Protein AF-A0AAW7VZ51-F1 (afdb_monomer_lite)

Structure (mmCIF, N/CA/C/O backbone):
data_AF-A0AAW7VZ51-F1
#
_entry.id   AF-A0AAW7VZ51-F1
#
loop_
_atom_site.group_PDB
_atom_site.id
_atom_site.type_symbol
_atom_site.label_atom_id
_atom_site.label_alt_id
_atom_site.label_comp_id
_atom_site.label_asym_id
_atom_site.label_entity_id
_atom_site.label_seq_id
_atom_site.pdbx_PDB_ins_code
_atom_site.Cartn_x
_atom_site.Cartn_y
_atom_site.Cartn_z
_atom_site.occupancy
_atom_site.B_iso_or_equiv
_atom_site.auth_seq_id
_atom_site.auth_comp_id
_atom_site.auth_asym_id
_atom_site.auth_atom_id
_atom_site.pdbx_PDB_model_num
ATOM 1 N N . MET A 1 1 ? 9.525 -4.193 -12.848 1.00 78.44 1 MET A N 1
ATOM 2 C CA . MET A 1 1 ? 8.612 -3.196 -12.257 1.00 78.44 1 MET A CA 1
ATOM 3 C C . MET A 1 1 ? 7.219 -3.510 -12.777 1.00 78.44 1 MET A C 1
ATOM 5 O O . MET A 1 1 ? 7.124 -3.967 -13.911 1.00 78.44 1 MET A O 1
ATOM 9 N N . SER A 1 2 ? 6.190 -3.422 -11.935 1.00 88.56 2 SER A N 1
ATOM 10 C CA . SER A 1 2 ? 4.809 -3.792 -12.282 1.00 88.56 2 SER A CA 1
ATOM 11 C C . SER A 1 2 ? 3.802 -2.821 -11.680 1.00 88.56 2 SER A C 1
ATOM 13 O O . SER A 1 2 ? 4.040 -2.286 -10.598 1.00 88.56 2 SER A O 1
ATOM 15 N N . ASP A 1 3 ? 2.645 -2.678 -12.315 1.00 91.25 3 ASP A N 1
ATOM 16 C CA . ASP A 1 3 ? 1.534 -1.907 -11.760 1.00 91.25 3 ASP A CA 1
ATOM 17 C C . ASP A 1 3 ? 0.803 -2.687 -10.659 1.00 91.25 3 ASP A C 1
ATOM 19 O O . ASP A 1 3 ? 0.573 -3.897 -10.763 1.00 91.25 3 ASP A O 1
ATOM 23 N N . LEU A 1 4 ? 0.425 -1.986 -9.589 1.00 90.06 4 LEU A N 1
ATOM 24 C CA . LEU A 1 4 ? -0.365 -2.526 -8.491 1.00 90.06 4 LEU A CA 1
ATOM 25 C C . LEU A 1 4 ? -1.808 -2.030 -8.593 1.00 90.06 4 LEU A C 1
ATOM 27 O O . LEU A 1 4 ? -2.084 -0.843 -8.436 1.00 90.06 4 LEU A O 1
ATOM 31 N N . PHE A 1 5 ? -2.733 -2.965 -8.798 1.00 89.81 5 PHE A N 1
ATOM 32 C CA . PHE A 1 5 ? -4.167 -2.695 -8.860 1.00 89.81 5 PHE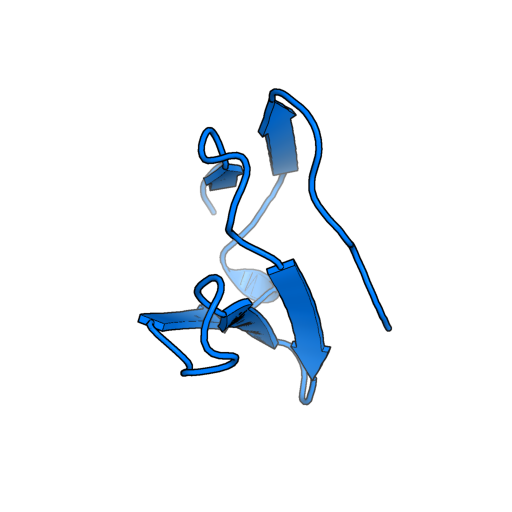 A CA 1
ATOM 33 C C . PHE A 1 5 ? -4.840 -3.080 -7.539 1.00 89.81 5 PHE A C 1
ATOM 35 O O . PHE A 1 5 ? -4.714 -4.218 -7.076 1.00 89.81 5 PHE A O 1
ATOM 42 N N . VAL A 1 6 ? -5.583 -2.148 -6.942 1.00 86.94 6 VAL A N 1
ATOM 43 C CA . VAL A 1 6 ? -6.352 -2.372 -5.710 1.00 86.94 6 VAL A CA 1
ATOM 44 C C . VAL A 1 6 ? -7.819 -2.051 -5.975 1.00 86.94 6 VAL A C 1
ATOM 46 O O . VAL A 1 6 ? -8.196 -0.897 -6.145 1.00 86.94 6 VAL A O 1
ATOM 49 N N . GLN A 1 7 ? -8.651 -3.093 -6.013 1.00 81.31 7 GLN A N 1
ATOM 50 C CA . GLN A 1 7 ? -10.084 -3.017 -6.323 1.00 81.31 7 GLN A CA 1
ATOM 51 C C . GLN A 1 7 ? -10.903 -3.772 -5.261 1.00 81.31 7 GLN A C 1
ATOM 53 O O . GLN A 1 7 ? -11.666 -4.689 -5.565 1.00 81.31 7 GLN A O 1
ATOM 58 N N . ARG A 1 8 ? -10.699 -3.451 -3.977 1.00 76.12 8 ARG A N 1
ATOM 59 C CA . ARG A 1 8 ? -11.533 -3.954 -2.871 1.00 76.12 8 ARG A CA 1
ATOM 60 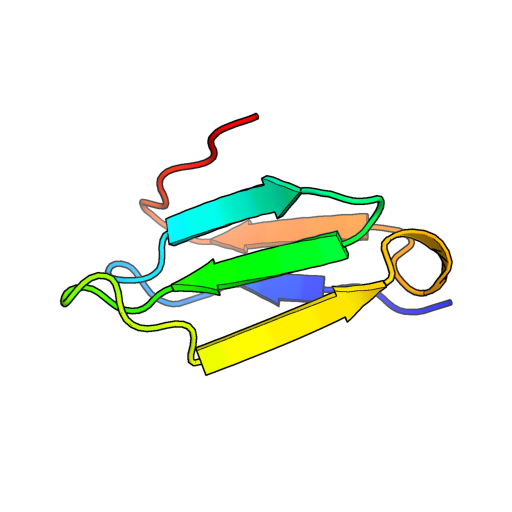C C . ARG A 1 8 ? -11.758 -2.861 -1.835 1.00 76.12 8 ARG A C 1
ATOM 62 O O . ARG A 1 8 ? -10.801 -2.315 -1.299 1.00 76.12 8 ARG A O 1
ATOM 69 N N . SER A 1 9 ? -13.027 -2.589 -1.534 1.00 70.19 9 SER A N 1
ATOM 70 C CA . SER A 1 9 ? -13.460 -1.471 -0.683 1.00 70.19 9 SER A CA 1
ATOM 71 C C . SER A 1 9 ? -1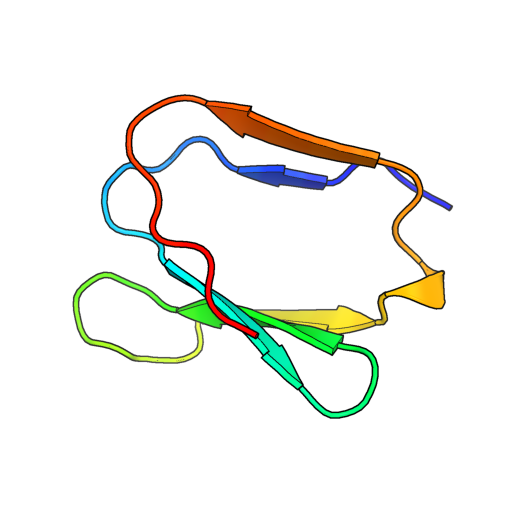3.092 -1.610 0.794 1.00 70.19 9 SER A C 1
ATOM 73 O O . SER A 1 9 ? -13.101 -0.629 1.527 1.00 70.19 9 SER A O 1
ATOM 75 N N . ASN A 1 10 ? -12.784 -2.822 1.258 1.00 85.19 10 ASN A N 1
ATOM 76 C CA . ASN A 1 10 ? -12.412 -3.071 2.647 1.00 85.19 10 ASN A CA 1
ATOM 77 C C . ASN A 1 10 ? -10.899 -3.208 2.850 1.00 85.19 10 ASN A C 1
ATOM 79 O O . ASN A 1 10 ? -10.483 -3.669 3.909 1.00 85.19 10 ASN A O 1
ATOM 83 N N . TYR A 1 11 ? -10.080 -2.874 1.851 1.00 90.62 11 TYR A N 1
ATOM 84 C CA . TYR A 1 11 ? -8.633 -2.845 2.019 1.00 90.62 11 TYR A CA 1
ATOM 85 C C . TYR A 1 11 ? -8.158 -1.451 2.403 1.00 90.62 11 TYR A C 1
ATOM 87 O O . TYR A 1 11 ? -8.632 -0.444 1.878 1.00 90.62 11 TYR A O 1
ATOM 95 N N . SER A 1 12 ? -7.191 -1.409 3.313 1.00 91.69 12 SER A N 1
ATOM 96 C CA . SER A 1 12 ? -6.401 -0.215 3.578 1.00 91.69 12 SER A CA 1
ATOM 97 C C . SER A 1 12 ? -4.958 -0.447 3.158 1.00 91.69 12 SER A C 1
ATOM 99 O O . SER A 1 12 ? -4.432 -1.563 3.216 1.00 91.69 12 SER A O 1
ATOM 101 N N . LEU A 1 13 ? -4.337 0.620 2.676 1.00 93.31 13 LEU A N 1
ATOM 102 C CA . LEU A 1 13 ? -2.955 0.638 2.235 1.00 93.31 13 LEU A CA 1
ATOM 103 C C . LEU A 1 13 ? -2.167 1.513 3.200 1.00 93.31 13 LEU A C 1
ATOM 105 O O . LEU A 1 13 ? -2.545 2.655 3.457 1.00 93.31 13 LEU A O 1
ATOM 109 N N . SER A 1 14 ? -1.063 0.987 3.713 1.00 93.38 14 SER A N 1
ATOM 110 C CA . SER A 1 14 ? -0.109 1.770 4.493 1.00 93.38 14 SER A CA 1
ATOM 111 C C . SER A 1 14 ? 1.290 1.649 3.916 1.00 93.38 14 SER A C 1
ATOM 113 O O . SER A 1 14 ? 1.677 0.569 3.472 1.00 93.38 14 SER A O 1
ATOM 115 N N . LEU A 1 15 ? 2.058 2.731 3.954 1.00 92.62 15 LEU A N 1
ATOM 116 C CA . LEU A 1 15 ? 3.479 2.709 3.624 1.00 92.62 15 LEU A CA 1
ATOM 117 C C . LEU A 1 15 ? 4.292 2.480 4.900 1.00 92.62 15 LEU A C 1
ATOM 119 O O . LEU A 1 15 ? 4.054 3.100 5.923 1.00 92.62 15 LEU A O 1
ATOM 123 N N . SER A 1 16 ? 5.237 1.545 4.877 1.00 92.00 16 SER A N 1
ATOM 124 C CA . SER A 1 16 ? 6.146 1.328 6.006 1.00 92.00 16 SER A CA 1
ATOM 125 C C . SER A 1 16 ? 7.404 0.614 5.539 1.00 92.00 16 SER A C 1
ATOM 127 O O . SER A 1 16 ? 7.316 -0.332 4.762 1.00 92.00 16 SER A O 1
ATOM 129 N N . ASN A 1 17 ? 8.580 1.051 5.999 1.00 93.38 17 ASN A N 1
ATOM 130 C CA . ASN A 1 17 ? 9.867 0.410 5.700 1.00 93.38 17 ASN A CA 1
ATOM 131 C C . ASN A 1 17 ? 10.079 0.107 4.203 1.00 93.38 17 ASN A C 1
ATOM 133 O O . ASN A 1 17 ? 10.482 -0.997 3.842 1.00 93.38 17 ASN A O 1
ATOM 137 N N . HIS A 1 18 ? 9.788 1.078 3.328 1.00 92.88 18 HIS A N 1
ATOM 138 C CA . HIS A 1 18 ? 9.869 0.930 1.864 1.00 92.88 18 HIS A CA 1
ATOM 139 C C . HIS A 1 18 ? 8.969 -0.179 1.291 1.00 92.88 18 HIS A C 1
ATOM 141 O O . HIS A 1 18 ? 9.227 -0.723 0.215 1.00 92.88 18 HIS A O 1
ATOM 147 N N . LYS A 1 19 ? 7.888 -0.515 1.996 1.00 95.44 19 LYS A N 1
ATOM 148 C CA . LYS A 1 19 ? 6.875 -1.468 1.558 1.00 95.44 19 LYS A CA 1
ATOM 149 C C . LYS A 1 19 ? 5.494 -0.832 1.558 1.00 95.44 19 LYS A C 1
ATOM 151 O O . LYS A 1 19 ? 5.141 -0.064 2.450 1.00 95.44 19 LYS A O 1
ATOM 156 N N . ILE A 1 20 ? 4.696 -1.225 0.580 1.00 94.44 20 ILE A N 1
ATOM 157 C CA . ILE A 1 20 ? 3.248 -1.087 0.595 1.00 94.44 20 ILE A CA 1
ATOM 158 C C . ILE A 1 20 ? 2.704 -2.283 1.380 1.00 94.44 20 ILE A C 1
ATOM 160 O O . ILE A 1 20 ? 2.897 -3.438 0.992 1.00 94.44 20 ILE A O 1
ATOM 164 N N . ILE A 1 21 ? 2.033 -2.003 2.489 1.00 95.38 21 ILE A N 1
ATOM 165 C CA . ILE A 1 21 ? 1.338 -2.981 3.320 1.00 95.38 21 ILE A CA 1
ATOM 166 C C . ILE A 1 21 ? -0.150 -2.897 2.995 1.00 95.38 21 ILE A C 1
ATOM 168 O O . ILE A 1 21 ? -0.764 -1.840 3.129 1.00 95.38 21 ILE A O 1
ATOM 172 N N . VAL A 1 22 ? -0.731 -4.022 2.591 1.00 93.25 22 VAL A N 1
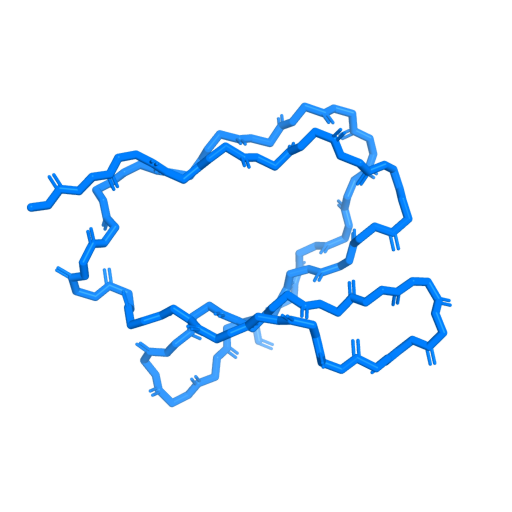ATOM 173 C CA . VAL A 1 22 ? -2.167 -4.164 2.348 1.00 93.25 22 VAL A CA 1
ATOM 174 C C . VAL A 1 22 ? -2.791 -4.830 3.563 1.00 93.25 22 VAL A C 1
ATOM 176 O O . VAL A 1 22 ? -2.410 -5.950 3.921 1.00 93.25 22 VAL A O 1
ATOM 179 N N . LYS A 1 23 ? -3.760 -4.160 4.183 1.00 94.00 23 LYS A N 1
ATOM 180 C CA . LYS A 1 23 ? -4.540 -4.692 5.301 1.00 94.00 23 LYS A CA 1
ATOM 181 C C . LYS A 1 23 ? -5.979 -4.938 4.872 1.00 94.00 23 LYS A C 1
ATOM 183 O O . LYS A 1 23 ? -6.521 -4.190 4.063 1.00 94.00 23 LYS A O 1
ATOM 188 N N . ASN A 1 24 ? -6.599 -5.985 5.406 1.00 91.88 24 ASN A N 1
ATOM 189 C CA . ASN A 1 24 ? -8.031 -6.218 5.230 1.00 91.88 24 ASN A CA 1
ATOM 190 C C . ASN A 1 24 ? -8.870 -5.351 6.189 1.00 91.88 24 ASN A C 1
ATOM 192 O O . ASN A 1 24 ? -8.333 -4.645 7.042 1.00 91.88 24 ASN A O 1
ATOM 196 N N . GLY A 1 25 ? -10.199 -5.452 6.100 1.00 88.94 25 GLY A N 1
ATOM 197 C CA . GLY A 1 25 ? -11.118 -4.675 6.944 1.00 88.94 25 GLY A CA 1
ATOM 198 C C . GLY A 1 25 ? -11.061 -5.021 8.437 1.00 88.94 25 GLY 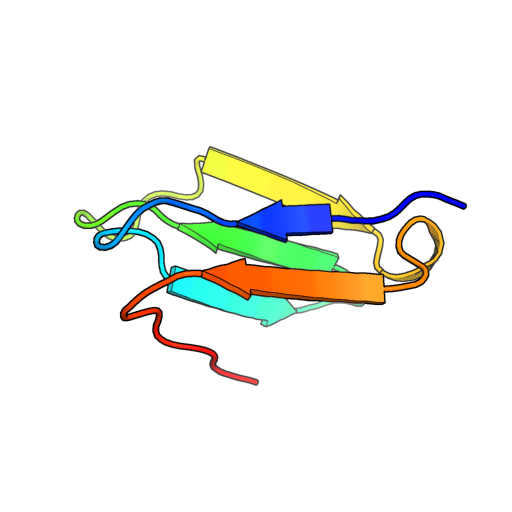A C 1
ATOM 199 O O . GLY A 1 25 ? -11.668 -4.328 9.242 1.00 88.94 25 GLY A O 1
ATOM 200 N N . GLN A 1 26 ? -10.332 -6.076 8.812 1.00 93.25 26 GLN A N 1
ATOM 201 C CA . GLN A 1 26 ? -10.059 -6.471 10.197 1.00 93.25 26 GLN A CA 1
ATOM 202 C C . GLN A 1 26 ? -8.689 -5.954 10.678 1.00 93.25 26 GLN A C 1
ATOM 204 O O . GLN A 1 26 ? -8.265 -6.268 11.786 1.00 93.25 26 GLN A O 1
ATOM 209 N N . GLY A 1 27 ? -7.969 -5.192 9.845 1.00 91.31 27 GLY A N 1
ATOM 210 C CA . GLY A 1 27 ? -6.637 -4.663 10.142 1.00 91.31 27 GLY A CA 1
ATOM 211 C C . GLY A 1 27 ? -5.496 -5.670 9.971 1.00 91.31 27 GLY A C 1
ATOM 212 O O . GLY A 1 27 ? -4.345 -5.328 10.241 1.00 91.31 27 GLY A O 1
ATOM 213 N N . GLN A 1 28 ? -5.776 -6.889 9.504 1.00 95.00 28 GLN A N 1
ATOM 214 C CA . GLN A 1 28 ? -4.759 -7.922 9.308 1.00 95.00 28 GLN A CA 1
ATOM 215 C C . GLN A 1 28 ? -3.976 -7.668 8.024 1.00 95.00 28 GLN A C 1
ATOM 217 O O . GLN A 1 28 ? -4.569 -7.379 6.983 1.00 95.00 28 GLN A O 1
ATOM 222 N N . ILE A 1 29 ? -2.654 -7.833 8.083 1.00 94.81 29 ILE A N 1
ATOM 223 C CA . ILE A 1 29 ? -1.786 -7.748 6.906 1.00 94.81 29 ILE A CA 1
ATOM 224 C C . ILE A 1 29 ? -2.062 -8.954 6.008 1.00 94.81 29 ILE A C 1
ATOM 226 O O . ILE A 1 29 ? -1.877 -10.097 6.415 1.00 94.81 29 ILE A O 1
ATOM 230 N N . VAL A 1 30 ? -2.497 -8.688 4.778 1.00 94.00 30 VAL A N 1
ATOM 231 C CA . VAL A 1 30 ? -2.755 -9.719 3.760 1.00 94.00 30 VAL A CA 1
ATOM 232 C C . VAL A 1 30 ? -1.702 -9.724 2.659 1.00 94.00 30 VAL A C 1
ATOM 234 O O . VAL A 1 30 ? -1.579 -10.710 1.935 1.00 94.00 30 VAL A O 1
ATOM 237 N N . LYS A 1 31 ? -0.947 -8.629 2.506 1.00 92.75 31 LYS A N 1
ATOM 238 C CA . LYS A 1 31 ? 0.136 -8.542 1.526 1.00 92.75 31 LYS A CA 1
ATOM 239 C C . LYS A 1 31 ? 1.159 -7.478 1.907 1.00 92.75 31 LYS A C 1
ATOM 241 O O . LYS A 1 31 ? 0.793 -6.405 2.379 1.00 92.75 31 LYS A O 1
ATOM 246 N N . GLU A 1 32 ? 2.424 -7.759 1.617 1.00 94.88 32 GLU A N 1
ATOM 247 C CA . GLU A 1 32 ? 3.528 -6.801 1.679 1.00 94.88 32 GLU A CA 1
ATOM 248 C C . GLU A 1 32 ? 4.233 -6.760 0.328 1.00 94.88 32 GLU A C 1
ATOM 250 O O . GLU A 1 32 ? 4.544 -7.802 -0.253 1.00 94.88 32 GLU A O 1
ATOM 255 N N . ILE A 1 33 ? 4.468 -5.559 -0.189 1.00 94.56 33 ILE A N 1
ATOM 256 C CA . ILE A 1 33 ? 5.061 -5.358 -1.509 1.00 94.56 33 ILE A CA 1
ATOM 257 C C . ILE A 1 33 ? 6.160 -4.315 -1.375 1.00 94.56 33 ILE A C 1
ATOM 259 O O . ILE A 1 33 ? 5.900 -3.211 -0.912 1.00 94.56 33 ILE A O 1
ATOM 263 N N . SER A 1 34 ? 7.384 -4.648 -1.783 1.00 94.69 34 SER A N 1
ATOM 264 C CA . SER A 1 34 ? 8.463 -3.658 -1.856 1.00 94.69 34 SER A CA 1
ATOM 265 C C . SER A 1 34 ? 8.090 -2.554 -2.844 1.00 94.69 34 SER A C 1
ATOM 267 O O . SER A 1 34 ? 7.728 -2.851 -3.985 1.00 94.69 34 SER A O 1
ATOM 269 N N . ILE A 1 35 ? 8.198 -1.291 -2.427 1.00 92.25 35 ILE A N 1
ATOM 270 C CA . ILE A 1 35 ? 7.847 -0.141 -3.271 1.00 92.25 35 ILE A CA 1
ATOM 271 C C . ILE A 1 35 ? 8.715 -0.081 -4.534 1.00 92.25 35 ILE A C 1
ATOM 273 O O . ILE A 1 35 ? 8.243 0.326 -5.584 1.00 92.25 35 ILE A O 1
ATOM 277 N N . HIS A 1 36 ? 9.947 -0.593 -4.473 1.00 93.81 36 HIS A N 1
ATOM 278 C CA . HIS A 1 36 ? 10.867 -0.652 -5.614 1.00 93.81 36 HIS A CA 1
ATOM 279 C C . HIS A 1 36 ? 10.391 -1.571 -6.750 1.00 93.81 36 HIS A C 1
ATOM 281 O O . HIS A 1 36 ? 10.931 -1.525 -7.854 1.00 93.81 36 HIS A O 1
ATOM 287 N N . LEU A 1 37 ? 9.413 -2.439 -6.481 1.00 92.94 37 LEU A N 1
ATOM 288 C CA . LEU A 1 37 ? 8.833 -3.333 -7.482 1.00 92.94 37 LEU A CA 1
ATOM 289 C C . LEU A 1 37 ? 7.598 -2.729 -8.160 1.00 92.94 37 LEU A C 1
ATOM 291 O O . LEU A 1 37 ? 7.162 -3.268 -9.179 1.00 92.94 37 LEU A O 1
ATOM 295 N N . VAL A 1 38 ? 7.058 -1.633 -7.619 1.00 93.06 38 VAL A N 1
ATOM 296 C CA . VAL A 1 38 ? 5.808 -1.012 -8.064 1.00 93.06 38 VAL A CA 1
ATOM 297 C C . VAL A 1 38 ? 6.105 0.288 -8.794 1.00 93.06 38 VAL A C 1
ATOM 299 O O . VAL A 1 38 ? 6.752 1.172 -8.244 1.00 93.06 38 VAL A O 1
ATOM 302 N N . GLU A 1 39 ? 5.620 0.395 -10.027 1.00 92.94 39 GLU A N 1
ATOM 303 C CA . GLU A 1 39 ? 5.757 1.618 -10.827 1.00 92.94 39 GLU A CA 1
ATOM 304 C C . GLU A 1 39 ? 4.554 2.536 -10.617 1.00 92.94 39 GLU A C 1
ATOM 306 O O . GLU A 1 39 ? 4.712 3.691 -10.231 1.00 92.94 39 GLU A O 1
ATOM 311 N N . ASN A 1 40 ? 3.344 1.987 -10.760 1.00 91.31 40 ASN A N 1
ATOM 312 C CA . ASN A 1 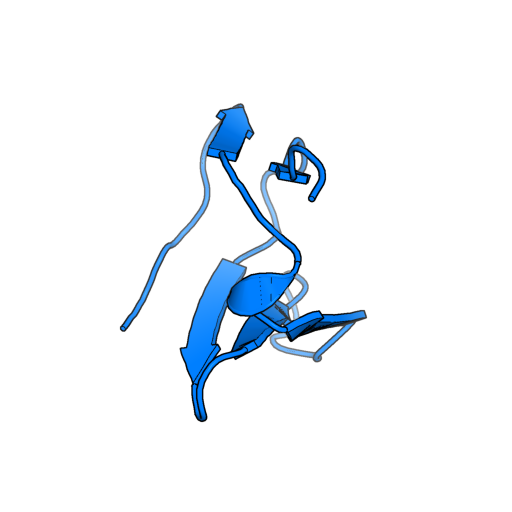40 ? 2.099 2.713 -10.541 1.00 91.31 40 ASN A CA 1
ATOM 313 C C . ASN A 1 40 ? 1.198 1.987 -9.537 1.00 91.31 40 ASN A C 1
ATOM 315 O O . ASN A 1 40 ? 1.136 0.757 -9.502 1.00 91.31 40 ASN A O 1
ATOM 319 N N . LEU A 1 41 ? 0.455 2.760 -8.741 1.00 89.81 41 LEU A N 1
ATOM 320 C CA . LEU A 1 41 ? -0.599 2.268 -7.855 1.00 89.81 41 LEU A CA 1
ATOM 321 C C . LEU A 1 41 ? -1.948 2.803 -8.342 1.00 89.81 41 LEU A C 1
ATOM 323 O O . LEU A 1 41 ? -2.217 3.998 -8.243 1.00 89.81 41 LEU A O 1
ATOM 327 N N . LEU A 1 42 ? -2.801 1.908 -8.843 1.00 91.00 42 LEU A N 1
ATOM 328 C CA . LEU A 1 42 ? -4.159 2.229 -9.271 1.00 91.00 42 LEU A CA 1
ATOM 329 C C . LEU A 1 42 ? -5.168 1.723 -8.243 1.00 91.00 42 LEU A C 1
ATOM 331 O O . LEU A 1 42 ? -5.255 0.524 -7.961 1.00 91.00 42 LEU A O 1
ATOM 335 N N . ILE A 1 43 ? -5.946 2.653 -7.698 1.00 88.38 43 ILE A N 1
ATOM 336 C CA . ILE A 1 43 ? -6.943 2.392 -6.663 1.00 88.38 43 ILE A CA 1
ATOM 337 C C . ILE A 1 43 ? -8.329 2.632 -7.249 1.00 88.38 43 ILE A C 1
ATOM 339 O O . ILE A 1 43 ? -8.636 3.726 -7.719 1.00 88.38 43 ILE A O 1
ATOM 343 N N . PHE A 1 44 ? -9.176 1.609 -7.182 1.00 86.25 44 PHE A N 1
ATOM 344 C CA . PHE A 1 44 ? -10.557 1.669 -7.638 1.00 86.25 44 PHE A CA 1
ATOM 345 C C . PHE A 1 44 ? -11.505 1.521 -6.450 1.00 86.25 44 PHE A C 1
ATOM 347 O O . PHE A 1 44 ? -11.517 0.493 -5.768 1.00 86.25 44 PHE A O 1
ATOM 354 N N . GLY A 1 45 ? -12.338 2.540 -6.237 1.00 84.25 45 GLY A N 1
ATOM 355 C CA . GLY A 1 45 ? -13.301 2.588 -5.139 1.00 84.25 45 GLY A CA 1
ATOM 356 C C . GLY A 1 45 ? -12.750 3.254 -3.879 1.00 84.25 45 GLY A C 1
ATOM 357 O O . GLY A 1 45 ? -11.751 3.968 -3.910 1.00 84.25 45 GLY A O 1
ATOM 358 N N . GLN A 1 46 ? -13.448 3.053 -2.762 1.00 81.88 46 GLN A N 1
ATOM 359 C CA . GLN A 1 46 ? -13.105 3.678 -1.489 1.00 81.88 46 GLN A CA 1
ATOM 360 C C . GLN A 1 46 ? -12.021 2.856 -0.784 1.00 81.88 46 GLN A C 1
ATOM 362 O O . GLN A 1 46 ? -12.258 1.714 -0.402 1.00 81.88 46 GLN A O 1
ATOM 367 N N . VAL A 1 47 ? -10.832 3.433 -0.631 1.00 83.25 47 VAL A N 1
ATOM 368 C CA . VAL A 1 47 ? -9.680 2.825 0.048 1.00 83.25 47 VAL A CA 1
ATOM 369 C C . VAL A 1 47 ? -9.041 3.887 0.930 1.00 83.25 47 VAL A C 1
ATOM 371 O O . VAL A 1 47 ? -8.910 5.042 0.528 1.00 83.25 47 VAL A O 1
ATOM 374 N N . GLN A 1 48 ? -8.635 3.494 2.135 1.00 84.62 48 GLN A N 1
ATOM 375 C CA . GLN A 1 48 ? -7.849 4.359 3.010 1.00 84.62 48 GLN A CA 1
ATOM 376 C C . GLN A 1 48 ? -6.365 4.179 2.712 1.00 84.62 48 GLN A C 1
ATOM 378 O O . GLN A 1 48 ? -5.865 3.052 2.711 1.00 84.62 48 GLN A O 1
ATOM 383 N N . VAL A 1 49 ? -5.676 5.295 2.481 1.00 86.50 49 VAL A N 1
ATOM 384 C CA . VAL A 1 49 ? -4.226 5.340 2.285 1.00 86.50 49 VAL A CA 1
ATOM 385 C C . VAL A 1 49 ? -3.615 6.137 3.428 1.00 86.50 49 VAL A C 1
ATOM 387 O O . VAL A 1 49 ? -4.013 7.275 3.669 1.00 86.50 49 VAL A O 1
ATOM 390 N N . THR A 1 50 ? -2.660 5.536 4.132 1.00 85.19 50 THR A N 1
ATOM 391 C CA . THR A 1 50 ? -1.947 6.169 5.249 1.00 85.19 50 THR A CA 1
ATOM 392 C C . THR A 1 50 ? -0.435 6.075 5.049 1.00 85.19 50 THR A C 1
ATOM 394 O O . THR A 1 50 ? 0.063 5.060 4.556 1.00 85.19 50 THR A O 1
ATOM 397 N N . THR A 1 51 ? 0.295 7.116 5.446 1.00 81.81 51 THR A N 1
ATOM 398 C CA . THR A 1 51 ? 1.768 7.138 5.487 1.00 81.81 51 THR A CA 1
ATOM 399 C C . THR A 1 51 ? 2.313 6.587 6.787 1.00 81.81 51 THR A C 1
ATOM 401 O O . THR A 1 51 ? 1.688 6.874 7.833 1.00 81.81 51 THR A O 1
#

Sequence (51 aa):
MSDLFVQRSNYSLSLSNHKIIVKNGQGQIVKEISIHLVENLLIFGQVQVTT

Radius of gyration: 10.22 Å; chains: 1; bounding box: 24×17×22 Å

Secondary structure (DSSP, 8-state):
-EEEEE--TT-EEEEETTEEEEE-TTS-EEEEEEGGGEEEEEE-SS-EEE-

pLDDT: mean 89.72, std 5.39, range [70.19, 95.44]

Foldseek 3Di:
DDAAEAEDQQWEWEDDPQWTFIAGVVRDTPDIGRVVVHDYYHYDYHYHYYD